Protein AF-A0A934NUK1-F1 (afdb_monomer_lite)

pLDDT: mean 75.32, std 20.06, range [34.53, 96.88]

Structure (mmCIF, N/CA/C/O backbone):
data_AF-A0A934NUK1-F1
#
_entry.id   AF-A0A934NUK1-F1
#
loop_
_atom_site.group_PDB
_atom_site.id
_atom_site.type_symbol
_atom_site.label_atom_id
_atom_site.label_alt_id
_atom_site.label_comp_id
_atom_site.label_asym_id
_atom_site.label_entity_id
_atom_site.label_seq_id
_atom_site.pdbx_PDB_ins_code
_atom_site.Cartn_x
_atom_site.Cartn_y
_atom_site.Cartn_z
_atom_site.occupancy
_atom_site.B_iso_or_equiv
_atom_site.auth_seq_id
_atom_site.auth_comp_id
_atom_site.auth_asym_id
_atom_site.auth_atom_id
_atom_site.pdbx_PDB_model_num
ATOM 1 N N . MET A 1 1 ? 21.110 17.137 19.844 1.00 64.75 1 MET A N 1
ATOM 2 C CA . MET A 1 1 ? 20.432 16.531 18.677 1.00 64.75 1 MET A CA 1
ATOM 3 C C . MET A 1 1 ? 21.125 16.920 17.378 1.00 64.75 1 MET A C 1
ATOM 5 O O . MET A 1 1 ? 21.454 16.020 16.626 1.00 64.75 1 MET A O 1
ATOM 9 N N . SER A 1 2 ? 21.437 18.204 17.152 1.00 82.00 2 SER A N 1
ATOM 10 C CA . SER A 1 2 ? 22.159 18.657 15.947 1.00 82.00 2 SER A CA 1
ATOM 11 C C . SER A 1 2 ? 23.549 18.031 15.773 1.00 82.00 2 SER A C 1
ATOM 13 O O . SER A 1 2 ? 23.893 17.646 14.667 1.00 82.00 2 SER A O 1
ATOM 15 N N . ASP A 1 3 ? 24.306 17.861 16.861 1.00 93.69 3 ASP A N 1
ATOM 16 C CA . ASP A 1 3 ? 25.647 17.249 16.831 1.00 93.69 3 ASP A CA 1
ATOM 17 C C . ASP A 1 3 ? 25.621 15.785 16.348 1.00 93.69 3 ASP A C 1
ATOM 19 O O . ASP A 1 3 ? 26.382 15.390 15.473 1.00 93.69 3 ASP A O 1
ATOM 23 N N . LEU A 1 4 ? 24.635 15.013 16.819 1.00 92.44 4 LEU A N 1
ATOM 24 C CA . LEU A 1 4 ? 24.442 13.606 16.452 1.00 92.44 4 LEU A CA 1
ATOM 25 C C . LEU A 1 4 ? 24.077 13.452 14.963 1.00 92.44 4 LEU A C 1
ATOM 27 O O . LEU A 1 4 ? 24.554 12.545 14.292 1.00 92.44 4 LEU A O 1
ATOM 31 N N . VAL A 1 5 ? 23.256 14.360 14.424 1.00 93.81 5 VAL A N 1
ATOM 32 C CA . VAL A 1 5 ? 22.902 14.357 12.993 1.00 93.81 5 VAL A CA 1
ATOM 33 C C . VAL A 1 5 ? 24.124 14.666 12.129 1.00 93.81 5 VAL A C 1
ATOM 35 O O . VAL A 1 5 ? 24.326 14.003 11.119 1.00 93.81 5 VAL A O 1
ATOM 38 N N . VAL A 1 6 ? 24.956 15.627 12.541 1.00 95.81 6 VAL A N 1
ATOM 39 C CA . VAL A 1 6 ? 26.206 15.958 11.837 1.00 95.81 6 VAL A CA 1
ATOM 40 C C . VAL A 1 6 ? 27.171 14.772 11.851 1.00 95.81 6 VAL A C 1
ATOM 42 O O . VAL A 1 6 ? 27.772 14.471 10.825 1.00 95.81 6 VAL A O 1
ATOM 45 N N . GLN A 1 7 ? 27.284 14.068 12.980 1.00 94.31 7 GLN A N 1
ATOM 46 C CA . GLN A 1 7 ? 28.101 12.858 13.076 1.00 94.31 7 GLN A CA 1
ATOM 47 C C . GLN A 1 7 ? 27.587 11.753 12.147 1.00 94.31 7 GLN A C 1
ATOM 49 O O . GLN A 1 7 ? 28.373 11.229 11.369 1.00 94.31 7 GLN A O 1
ATOM 54 N N . LEU A 1 8 ? 26.282 11.453 12.151 1.00 94.56 8 LEU A N 1
ATOM 55 C CA . LEU A 1 8 ? 25.694 10.433 11.268 1.00 94.56 8 LEU A CA 1
ATOM 56 C C . LEU A 1 8 ? 25.842 10.766 9.777 1.00 94.56 8 LEU A C 1
ATOM 58 O O . LEU A 1 8 ? 26.017 9.861 8.974 1.00 94.56 8 LEU A O 1
ATOM 62 N N . GLN A 1 9 ? 25.801 12.047 9.401 1.00 94.00 9 GLN A N 1
ATOM 63 C CA . GLN A 1 9 ? 26.002 12.490 8.014 1.00 94.00 9 GLN A CA 1
ATOM 64 C C . GLN A 1 9 ? 27.451 12.368 7.528 1.00 94.00 9 GLN A C 1
ATOM 66 O O . GLN A 1 9 ? 27.690 12.443 6.325 1.00 94.00 9 GLN A O 1
ATOM 71 N N . ALA A 1 10 ? 28.413 12.230 8.442 1.00 96.06 10 ALA A N 1
ATOM 72 C CA . ALA A 1 10 ? 29.819 12.045 8.103 1.00 96.06 10 ALA A CA 1
ATOM 73 C C . ALA A 1 10 ? 30.197 10.567 7.894 1.00 96.06 10 ALA A C 1
ATOM 75 O O . ALA A 1 10 ? 31.284 10.305 7.380 1.00 96.06 10 ALA A O 1
ATOM 76 N N . LEU A 1 11 ? 29.333 9.625 8.298 1.00 95.50 11 LEU A N 1
ATOM 77 C CA . LEU A 1 11 ? 29.539 8.190 8.101 1.00 95.50 11 LEU A CA 1
ATOM 78 C C . LEU A 1 11 ? 29.284 7.805 6.642 1.00 95.50 11 LEU A C 1
ATOM 80 O O . LEU A 1 11 ? 28.433 8.385 5.965 1.00 95.50 11 LEU A O 1
ATOM 84 N N . THR A 1 12 ? 30.006 6.793 6.172 1.00 95.56 12 THR A N 1
ATOM 85 C CA . THR A 1 12 ? 29.670 6.108 4.920 1.00 95.56 12 THR A CA 1
ATOM 86 C C . THR A 1 12 ? 28.379 5.295 5.075 1.00 95.56 12 THR A C 1
ATOM 88 O O . THR A 1 12 ? 27.961 4.989 6.192 1.00 95.56 12 THR A O 1
ATOM 91 N N . ASP A 1 13 ? 27.739 4.928 3.961 1.00 90.88 13 ASP A N 1
ATOM 92 C CA . ASP A 1 13 ? 26.481 4.165 3.993 1.00 90.88 13 ASP A CA 1
ATOM 93 C C . ASP A 1 13 ? 26.636 2.818 4.718 1.00 90.88 13 ASP A C 1
ATOM 95 O O . ASP A 1 13 ? 25.752 2.420 5.471 1.00 90.88 13 ASP A O 1
ATOM 99 N N . ASP A 1 14 ? 27.778 2.150 4.547 1.00 92.00 14 ASP A N 1
ATOM 100 C CA . ASP A 1 14 ? 28.102 0.878 5.206 1.00 92.00 14 ASP A CA 1
ATOM 101 C C . ASP A 1 14 ? 28.197 1.042 6.734 1.00 92.00 14 ASP A C 1
ATOM 103 O O . ASP A 1 14 ? 27.534 0.343 7.503 1.00 92.00 14 ASP A O 1
ATOM 107 N N . GLU A 1 15 ? 28.926 2.066 7.182 1.00 94.25 15 GLU A N 1
ATOM 108 C CA . GLU A 1 15 ? 29.057 2.399 8.603 1.00 94.25 15 GLU A CA 1
ATOM 109 C C . GLU A 1 15 ? 27.720 2.839 9.212 1.00 94.25 15 GLU A C 1
ATOM 111 O O . GLU A 1 15 ? 27.402 2.505 10.356 1.00 94.25 15 GLU A O 1
ATOM 116 N N . LEU A 1 16 ? 26.911 3.587 8.458 1.00 94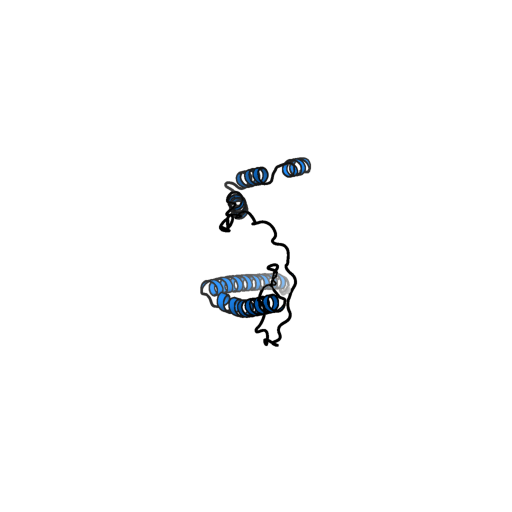.56 16 LEU A N 1
ATOM 117 C CA . LEU A 1 16 ? 25.584 4.000 8.895 1.00 94.56 16 LEU A CA 1
ATOM 118 C C . LEU A 1 16 ? 24.655 2.789 9.051 1.00 94.56 16 LEU A C 1
ATOM 120 O O . LEU A 1 16 ? 23.912 2.717 10.033 1.00 94.56 16 LEU A O 1
ATOM 124 N N . LEU A 1 17 ? 24.708 1.830 8.124 1.00 94.44 17 LEU A N 1
ATOM 125 C CA . LEU A 1 17 ? 23.930 0.594 8.197 1.00 94.44 17 LEU A CA 1
ATOM 126 C C . LEU A 1 17 ? 24.324 -0.251 9.413 1.00 94.44 17 LEU A C 1
ATOM 128 O O . LEU A 1 17 ? 23.434 -0.749 10.105 1.00 94.44 17 LEU A O 1
ATOM 132 N N . GLU A 1 18 ? 25.613 -0.337 9.749 1.00 94.31 18 GLU A N 1
ATOM 133 C CA . GLU A 1 18 ? 26.077 -0.982 10.986 1.00 94.31 18 GLU A CA 1
ATOM 134 C C . GLU A 1 18 ? 25.504 -0.322 12.245 1.00 94.31 18 GLU A C 1
ATOM 136 O O . GLU A 1 18 ? 24.957 -0.988 13.132 1.00 94.31 18 GLU A O 1
ATOM 141 N N . VAL A 1 19 ? 25.552 1.011 12.307 1.00 95.50 19 VAL A N 1
ATOM 142 C CA . VAL A 1 19 ? 24.981 1.768 13.428 1.00 95.50 19 VAL A CA 1
ATOM 143 C C . VAL A 1 19 ? 23.470 1.543 13.533 1.00 95.50 19 VAL A C 1
ATOM 145 O O . VAL A 1 19 ? 22.951 1.373 14.639 1.00 95.50 19 VAL A O 1
ATOM 148 N N . VAL A 1 20 ? 22.749 1.493 12.408 1.00 95.19 20 VAL A N 1
ATOM 149 C CA . VAL A 1 20 ? 21.305 1.212 12.382 1.00 95.19 20 VAL A CA 1
ATOM 150 C C . VAL A 1 20 ? 21.007 -0.217 12.841 1.00 95.19 20 VAL A C 1
ATOM 152 O O . VAL A 1 20 ? 20.102 -0.399 13.662 1.00 95.19 20 VAL A O 1
ATOM 155 N N . ARG A 1 21 ? 21.768 -1.225 12.390 1.00 94.62 21 ARG A N 1
ATOM 156 C CA . ARG A 1 21 ? 21.629 -2.620 12.852 1.00 94.62 21 ARG A CA 1
ATOM 157 C C . ARG A 1 21 ? 21.816 -2.716 14.364 1.00 94.62 21 ARG A C 1
ATOM 159 O O . ARG A 1 21 ? 20.937 -3.239 15.048 1.00 94.62 21 ARG A O 1
ATOM 166 N N . SER A 1 22 ? 22.884 -2.118 14.891 1.00 95.69 22 SER A N 1
ATOM 167 C CA . SER A 1 22 ? 23.169 -2.101 16.330 1.00 95.69 22 SER A CA 1
ATOM 168 C C . SER A 1 22 ? 22.096 -1.354 17.135 1.00 95.69 22 SER A C 1
ATOM 170 O O . SER A 1 22 ? 21.646 -1.820 18.180 1.00 95.69 22 SER A O 1
ATOM 172 N N . ALA A 1 23 ? 21.609 -0.214 16.637 1.00 95.31 23 ALA A N 1
ATOM 173 C CA . ALA A 1 23 ? 20.606 0.592 17.336 1.00 95.31 23 ALA A CA 1
ATOM 174 C C . ALA A 1 23 ? 19.199 -0.035 17.354 1.00 95.31 23 ALA A C 1
ATOM 176 O O . ALA A 1 23 ? 18.360 0.347 18.184 1.00 95.31 23 ALA A O 1
ATOM 177 N N . THR A 1 24 ? 18.918 -0.949 16.423 1.00 95.88 24 THR A N 1
ATOM 178 C CA . THR A 1 24 ? 17.622 -1.630 16.273 1.00 95.88 24 THR A CA 1
ATOM 179 C C . THR A 1 24 ? 17.593 -3.022 16.908 1.00 95.88 24 THR A C 1
ATOM 181 O O . THR A 1 24 ? 16.508 -3.570 17.116 1.00 95.88 24 THR A O 1
ATOM 184 N N . GLU A 1 25 ? 18.746 -3.564 17.299 1.00 94.62 25 GLU A N 1
ATOM 185 C CA . GLU A 1 25 ? 18.861 -4.870 17.940 1.00 94.62 25 GLU A CA 1
ATOM 186 C C . GLU A 1 25 ? 18.028 -4.955 19.236 1.00 94.62 25 GLU A C 1
ATOM 188 O O . GLU A 1 25 ? 18.013 -4.049 20.075 1.00 94.62 25 GLU A O 1
ATOM 193 N N . GLY A 1 26 ? 17.260 -6.040 19.384 1.00 91.81 26 GLY A N 1
ATOM 194 C CA . GLY A 1 26 ? 16.407 -6.281 20.554 1.00 91.81 26 GLY A CA 1
ATOM 195 C C . GLY A 1 26 ? 15.178 -5.367 20.680 1.00 91.81 26 GLY A C 1
ATOM 196 O O . GLY A 1 26 ? 14.468 -5.439 21.686 1.00 91.81 26 GLY A O 1
ATOM 197 N N . ARG A 1 27 ? 14.887 -4.515 19.683 1.00 96.56 27 ARG A N 1
ATOM 198 C CA . ARG A 1 27 ? 13.726 -3.608 19.686 1.00 96.56 27 ARG A CA 1
ATOM 199 C C . ARG A 1 27 ? 12.634 -4.113 18.734 1.00 96.56 27 ARG A C 1
ATOM 201 O O . ARG A 1 27 ? 12.691 -3.814 17.544 1.00 96.56 27 ARG A O 1
ATOM 208 N N . PRO A 1 28 ? 11.581 -4.799 19.227 1.00 92.06 28 PRO A N 1
ATOM 209 C CA . PRO A 1 28 ? 10.595 -5.453 18.357 1.00 92.06 28 PRO A CA 1
ATOM 210 C C . PRO A 1 28 ? 9.814 -4.467 17.480 1.00 92.06 28 PRO A C 1
ATOM 212 O O . PRO A 1 28 ? 9.479 -4.782 16.344 1.00 92.06 28 PRO A O 1
ATOM 215 N N . ALA A 1 29 ? 9.577 -3.244 17.964 1.00 95.44 29 ALA A N 1
ATOM 216 C CA . ALA A 1 29 ? 8.928 -2.191 17.182 1.00 95.44 29 ALA A CA 1
ATOM 217 C C . ALA A 1 29 ? 9.767 -1.703 15.981 1.00 95.44 29 ALA A C 1
ATOM 219 O O . ALA A 1 29 ? 9.224 -1.053 15.094 1.00 95.44 29 ALA A O 1
ATOM 220 N N . LEU A 1 30 ? 11.073 -1.996 15.954 1.00 95.38 30 LEU A N 1
ATOM 221 C CA . LEU A 1 30 ? 12.014 -1.588 14.906 1.00 95.38 30 LEU A CA 1
ATOM 222 C C . LEU A 1 30 ? 12.556 -2.776 14.093 1.00 95.38 30 LEU A C 1
ATOM 224 O O . LEU A 1 30 ? 13.467 -2.586 13.292 1.00 95.38 30 LEU A O 1
ATOM 228 N N . ALA A 1 31 ? 11.994 -3.980 14.258 1.00 92.06 31 ALA A N 1
ATOM 229 C CA . ALA A 1 31 ? 12.466 -5.195 13.587 1.00 92.06 31 ALA A CA 1
ATOM 230 C C . ALA A 1 31 ? 12.522 -5.044 12.055 1.00 92.06 31 ALA A C 1
ATOM 232 O O . ALA A 1 31 ? 13.514 -5.403 11.436 1.00 92.06 31 ALA A O 1
ATOM 233 N N . ALA A 1 32 ? 11.520 -4.394 11.455 1.00 92.25 32 ALA A N 1
ATOM 234 C CA . ALA A 1 32 ? 11.502 -4.140 10.014 1.00 92.25 32 ALA A CA 1
ATOM 235 C C . ALA A 1 32 ? 12.670 -3.255 9.529 1.00 92.25 32 ALA A C 1
ATOM 237 O O . ALA A 1 32 ? 13.139 -3.417 8.407 1.00 92.25 32 ALA A O 1
ATOM 238 N N . VAL A 1 33 ? 13.148 -2.322 10.362 1.00 94.12 33 VAL A N 1
ATOM 239 C CA . VAL A 1 33 ? 14.295 -1.456 10.036 1.00 94.12 33 VAL A CA 1
ATOM 240 C C . VAL A 1 33 ? 15.606 -2.237 10.155 1.00 94.12 33 VAL A C 1
ATOM 242 O O . VAL A 1 33 ? 16.489 -2.066 9.321 1.00 94.12 33 VAL A O 1
ATOM 245 N N . HIS A 1 34 ? 15.709 -3.117 11.156 1.00 92.88 34 HIS A N 1
ATOM 246 C CA . HIS A 1 34 ? 16.841 -4.029 11.325 1.00 92.88 34 HIS A CA 1
ATOM 247 C C . HIS A 1 34 ? 16.984 -4.972 10.122 1.00 92.88 34 HIS A C 1
ATOM 249 O O . HIS A 1 34 ? 18.059 -5.056 9.529 1.00 92.88 34 HIS A O 1
ATOM 255 N N . ASP A 1 35 ? 15.879 -5.606 9.714 1.00 89.75 35 ASP A N 1
ATOM 256 C CA . ASP A 1 35 ? 15.841 -6.488 8.546 1.00 89.75 35 ASP A CA 1
ATOM 257 C C . ASP A 1 35 ? 16.216 -5.725 7.273 1.00 89.75 35 ASP A C 1
ATOM 259 O O . ASP A 1 35 ? 17.064 -6.187 6.515 1.00 89.75 35 ASP A O 1
ATOM 263 N N . ALA A 1 36 ? 15.657 -4.525 7.064 1.00 89.56 36 ALA A N 1
ATOM 264 C CA . ALA A 1 36 ? 15.971 -3.683 5.909 1.00 89.56 36 ALA A CA 1
ATOM 265 C C . ALA A 1 36 ? 17.464 -3.312 5.825 1.00 89.56 36 ALA A C 1
ATOM 267 O O . ALA A 1 36 ? 18.035 -3.319 4.733 1.00 89.56 36 ALA A O 1
ATOM 268 N N . ALA A 1 37 ? 18.102 -3.024 6.964 1.00 88.38 37 ALA A N 1
ATOM 269 C CA . ALA A 1 37 ? 19.529 -2.723 7.021 1.00 88.38 37 ALA A CA 1
ATOM 270 C C . ALA A 1 37 ? 20.402 -3.957 6.720 1.00 88.38 37 ALA A C 1
ATOM 272 O O . ALA A 1 37 ? 21.455 -3.827 6.100 1.00 88.38 37 ALA A O 1
ATOM 273 N N . ALA A 1 38 ? 19.948 -5.163 7.082 1.00 83.75 38 ALA A N 1
ATOM 274 C CA . ALA A 1 38 ? 20.652 -6.412 6.784 1.00 83.75 38 ALA A CA 1
ATOM 275 C C . ALA A 1 38 ? 20.630 -6.790 5.290 1.00 83.75 38 ALA A C 1
ATOM 277 O O . ALA A 1 38 ? 21.568 -7.423 4.807 1.00 83.75 38 ALA A O 1
ATOM 278 N N . VAL A 1 39 ? 19.601 -6.386 4.534 1.00 79.44 39 VAL A N 1
ATOM 279 C CA . VAL A 1 39 ? 19.501 -6.704 3.094 1.00 79.44 39 VAL A CA 1
ATOM 280 C C . VAL A 1 39 ? 20.444 -5.868 2.222 1.00 79.44 39 VAL A C 1
ATOM 282 O O . VAL A 1 39 ? 20.687 -6.252 1.090 1.00 79.44 39 VAL A O 1
ATOM 285 N N . HIS A 1 40 ? 20.959 -4.728 2.696 1.00 65.38 40 HIS A N 1
ATOM 286 C CA . HIS A 1 40 ? 21.872 -3.881 1.905 1.00 65.38 40 HIS A CA 1
ATOM 287 C C . HIS A 1 40 ? 23.334 -4.350 1.942 1.00 65.38 40 HIS A C 1
ATOM 289 O O . HIS A 1 40 ? 24.060 -4.141 0.975 1.00 65.38 40 HIS A O 1
ATOM 295 N N . ASP A 1 41 ? 23.737 -5.028 3.018 1.00 58.34 41 ASP A N 1
ATOM 296 C CA . ASP A 1 41 ? 25.012 -5.757 3.133 1.00 58.34 41 ASP A CA 1
ATOM 297 C C . ASP A 1 41 ? 25.063 -6.917 2.125 1.00 58.34 41 ASP A C 1
ATOM 299 O O . ASP A 1 41 ? 26.027 -7.126 1.387 1.00 58.34 41 ASP A O 1
ATOM 303 N N . ALA A 1 42 ? 23.917 -7.584 1.982 1.00 48.97 42 ALA A N 1
ATOM 304 C CA . ALA A 1 42 ? 23.628 -8.459 0.870 1.00 48.97 42 ALA A CA 1
ATOM 305 C C . ALA A 1 42 ? 23.276 -7.626 -0.367 1.00 48.97 42 ALA A C 1
ATOM 307 O O . ALA A 1 42 ? 22.148 -7.662 -0.859 1.00 48.97 42 ALA A O 1
ATOM 308 N N . ALA A 1 43 ? 24.262 -6.936 -0.940 1.00 44.41 43 ALA A N 1
ATOM 309 C CA . ALA A 1 43 ? 24.244 -6.610 -2.356 1.00 44.41 43 ALA A CA 1
ATOM 310 C C . ALA A 1 43 ? 24.214 -7.925 -3.163 1.00 44.41 43 ALA A C 1
ATOM 312 O O . ALA A 1 43 ? 25.172 -8.317 -3.826 1.00 44.41 43 ALA A O 1
ATOM 313 N N . VAL A 1 44 ? 23.068 -8.611 -3.143 1.00 40.34 44 VAL A N 1
ATOM 314 C CA . VAL A 1 44 ? 22.575 -9.419 -4.242 1.00 40.34 44 VAL A CA 1
ATOM 315 C C . VAL A 1 44 ? 22.300 -8.408 -5.343 1.00 40.34 44 VAL A C 1
ATOM 317 O O . VAL A 1 44 ? 21.184 -7.975 -5.617 1.00 40.34 44 VAL A O 1
ATOM 320 N N . VAL A 1 45 ? 23.395 -8.038 -5.998 1.00 38.66 45 VAL A N 1
ATOM 321 C CA . VAL A 1 45 ? 23.488 -8.144 -7.439 1.00 38.66 45 VAL A CA 1
ATOM 322 C C . VAL A 1 45 ? 22.625 -9.347 -7.817 1.00 38.66 45 VAL A C 1
ATOM 324 O O . VAL A 1 45 ? 23.012 -10.498 -7.610 1.00 38.66 45 VAL A O 1
ATOM 327 N N . HIS A 1 46 ? 21.411 -9.092 -8.316 1.00 34.53 46 HIS A N 1
ATOM 328 C CA . HIS A 1 46 ? 20.798 -10.024 -9.254 1.00 34.53 46 HIS A CA 1
ATOM 329 C C . HIS A 1 46 ? 21.934 -10.508 -10.151 1.00 34.53 46 HIS A C 1
ATOM 331 O O . HIS A 1 46 ? 22.660 -9.631 -10.624 1.00 34.53 46 HIS A O 1
ATOM 337 N N . PRO A 1 47 ? 22.145 -11.815 -10.375 1.00 37.25 47 PRO A N 1
ATOM 338 C CA . PRO A 1 47 ? 23.149 -12.248 -11.328 1.00 37.25 47 PRO A CA 1
ATOM 339 C C . PRO A 1 47 ? 22.743 -11.721 -12.710 1.00 37.25 47 PRO A C 1
ATOM 341 O O . PRO A 1 47 ? 22.041 -12.372 -13.474 1.00 37.25 47 PRO A O 1
ATOM 344 N N . ALA A 1 48 ? 23.157 -10.494 -13.017 1.00 40.28 48 ALA A N 1
ATOM 345 C CA . ALA A 1 48 ? 23.547 -10.103 -14.341 1.00 40.28 48 ALA A CA 1
ATOM 346 C C . ALA A 1 48 ? 24.773 -10.968 -14.592 1.00 40.28 48 ALA A C 1
ATOM 348 O O . ALA A 1 48 ? 25.838 -10.730 -14.020 1.00 40.28 48 ALA A O 1
ATOM 349 N N . GLU A 1 49 ? 24.580 -12.045 -15.348 1.00 37.34 49 GLU A N 1
ATOM 350 C CA . GLU A 1 49 ? 25.701 -12.786 -15.897 1.00 37.34 49 GLU A CA 1
ATOM 351 C C . GLU A 1 49 ? 26.702 -11.770 -16.470 1.00 37.34 49 GLU A C 1
ATOM 353 O O . GLU A 1 49 ? 26.315 -10.927 -17.291 1.00 37.34 49 GLU A O 1
ATOM 358 N N . PRO A 1 50 ? 27.969 -11.788 -16.027 1.00 45.34 50 PRO A N 1
ATOM 359 C CA . PRO A 1 50 ? 28.992 -10.960 -16.624 1.00 45.34 50 PRO A CA 1
ATOM 360 C C . PRO A 1 50 ? 29.286 -11.558 -17.996 1.00 45.34 50 PRO A C 1
ATOM 362 O O . PRO A 1 50 ? 30.132 -12.441 -18.139 1.00 45.34 50 PRO A O 1
ATOM 365 N N . VAL A 1 51 ? 28.572 -11.097 -19.023 1.00 44.84 51 VAL A N 1
ATOM 366 C CA . VAL A 1 51 ? 29.030 -11.290 -20.395 1.00 44.84 51 VAL A CA 1
ATOM 367 C C . VAL A 1 51 ? 30.362 -10.563 -20.505 1.00 44.84 51 VAL A C 1
ATOM 369 O O . VAL A 1 51 ? 30.445 -9.334 -20.470 1.00 44.84 51 VAL A O 1
ATOM 372 N N . ALA A 1 52 ? 31.423 -11.365 -20.509 1.00 40.06 52 ALA A N 1
ATOM 373 C CA . ALA A 1 52 ? 32.786 -10.926 -20.691 1.00 40.06 52 ALA A CA 1
ATOM 374 C C . ALA A 1 52 ? 32.836 -9.972 -21.887 1.00 40.06 52 ALA A C 1
ATOM 376 O O . ALA A 1 52 ? 32.382 -10.305 -22.982 1.00 40.06 52 ALA A O 1
ATOM 377 N N . ALA A 1 53 ? 33.377 -8.778 -21.658 1.00 47.12 53 ALA A N 1
ATOM 378 C CA . ALA A 1 53 ? 33.759 -7.877 -22.726 1.00 47.12 53 ALA A CA 1
ATOM 379 C C . ALA A 1 53 ? 34.869 -8.558 -23.539 1.00 47.12 53 ALA A C 1
ATOM 381 O O . ALA A 1 53 ? 36.053 -8.466 -23.217 1.00 47.12 53 ALA A O 1
ATOM 382 N N . GLU A 1 54 ? 34.468 -9.296 -24.569 1.00 47.09 54 GLU A N 1
ATOM 383 C CA . GLU A 1 54 ? 35.357 -9.743 -25.629 1.00 47.09 54 GLU A CA 1
ATOM 384 C C . GLU A 1 54 ? 35.959 -8.488 -26.292 1.00 47.09 54 GLU A C 1
ATOM 386 O O . GLU A 1 54 ? 35.238 -7.506 -26.515 1.00 47.09 54 GLU A O 1
ATOM 391 N N . PRO A 1 55 ? 37.281 -8.439 -26.545 1.00 46.53 55 PRO A N 1
ATOM 392 C CA . PRO A 1 55 ? 37.915 -7.250 -27.091 1.00 46.53 55 PRO A CA 1
ATOM 393 C C . PRO A 1 55 ? 37.312 -6.931 -28.458 1.00 46.53 55 PRO A C 1
ATOM 395 O O . PRO A 1 55 ? 37.396 -7.722 -29.393 1.00 46.53 55 PRO A O 1
ATOM 398 N N . VAL A 1 56 ? 36.724 -5.740 -28.554 1.00 55.78 56 VAL A N 1
ATOM 399 C CA . VAL A 1 56 ? 36.204 -5.133 -29.782 1.00 55.78 56 VAL A CA 1
ATOM 400 C C . VAL A 1 56 ? 37.235 -5.300 -30.909 1.00 55.78 56 VAL A C 1
ATOM 402 O O . VAL A 1 56 ? 38.310 -4.692 -30.825 1.00 55.78 56 VAL A O 1
ATOM 405 N N . PRO A 1 57 ? 36.967 -6.087 -31.971 1.00 42.59 57 PRO A N 1
ATOM 406 C CA . PRO A 1 57 ? 37.836 -6.068 -33.130 1.00 42.59 57 PRO A CA 1
ATOM 407 C C . PRO A 1 57 ? 37.691 -4.711 -33.816 1.00 42.59 57 PRO A C 1
ATOM 409 O O . PRO A 1 57 ? 36.599 -4.153 -33.956 1.00 42.59 57 PRO A O 1
ATOM 412 N N . ALA A 1 58 ? 38.842 -4.166 -34.196 1.00 46.91 58 ALA A N 1
ATOM 413 C CA . ALA A 1 58 ? 38.997 -2.857 -34.794 1.00 46.91 58 ALA A CA 1
ATOM 414 C C . ALA A 1 58 ? 37.973 -2.583 -35.907 1.00 46.91 58 ALA A C 1
ATOM 416 O O . ALA A 1 58 ? 37.767 -3.380 -36.820 1.00 46.91 58 ALA A O 1
ATOM 417 N N . ARG A 1 59 ? 37.388 -1.387 -35.822 1.00 49.06 59 ARG A N 1
ATOM 418 C CA . ARG A 1 59 ? 36.579 -0.694 -36.827 1.00 49.06 59 ARG A CA 1
ATOM 419 C C . ARG A 1 59 ? 37.018 -1.016 -38.263 1.00 49.06 59 ARG A C 1
ATOM 421 O O . ARG A 1 59 ? 37.991 -0.448 -38.758 1.00 49.06 59 ARG A O 1
ATOM 428 N N . ALA A 1 60 ? 36.255 -1.863 -38.951 1.00 47.22 60 ALA A N 1
ATOM 429 C CA . ALA A 1 60 ? 36.333 -1.983 -40.401 1.00 47.22 60 ALA A CA 1
ATOM 430 C C . ALA A 1 60 ? 35.704 -0.731 -41.039 1.00 47.22 60 ALA A C 1
ATOM 432 O O . ALA A 1 60 ? 34.593 -0.324 -40.697 1.00 47.22 60 ALA A O 1
ATOM 433 N N . GLN A 1 61 ? 36.452 -0.078 -41.926 1.00 47.81 61 GLN A N 1
ATOM 434 C CA . GLN A 1 61 ? 35.997 1.087 -42.688 1.00 47.81 61 GLN A CA 1
ATOM 435 C C . GLN A 1 61 ? 34.885 0.687 -43.682 1.00 47.81 61 GLN A C 1
ATOM 437 O O . GLN A 1 61 ? 34.940 -0.421 -44.218 1.00 47.81 61 GLN A O 1
ATOM 442 N N . PRO A 1 62 ? 33.896 1.555 -43.974 1.00 42.84 62 PRO A N 1
ATOM 443 C CA . PRO A 1 62 ? 32.847 1.233 -44.936 1.00 42.84 62 PRO A CA 1
ATOM 444 C C . PRO A 1 62 ? 33.380 1.315 -46.376 1.00 42.84 62 PRO A C 1
ATOM 446 O O . PRO A 1 62 ? 33.870 2.358 -46.809 1.00 42.84 62 PRO A O 1
ATOM 449 N N . ALA A 1 63 ? 33.260 0.218 -47.126 1.00 48.72 63 ALA A N 1
ATOM 450 C CA . ALA A 1 63 ? 33.425 0.198 -48.580 1.00 48.72 63 ALA A CA 1
ATOM 451 C C . ALA A 1 63 ? 32.171 0.786 -49.275 1.00 48.72 63 ALA A C 1
ATOM 453 O O . ALA A 1 63 ? 31.070 0.673 -48.729 1.00 48.72 63 ALA A O 1
ATOM 454 N N . PRO A 1 64 ? 32.299 1.426 -50.457 1.00 45.94 64 PRO A N 1
ATOM 455 C CA . PRO A 1 64 ? 31.188 2.117 -51.109 1.00 45.94 64 PRO A CA 1
ATOM 456 C C . PRO A 1 64 ? 30.122 1.149 -51.643 1.00 45.94 64 PRO A C 1
ATOM 458 O O . PRO A 1 64 ? 30.422 0.129 -52.262 1.00 45.94 64 PRO A O 1
ATOM 461 N N . ALA A 1 65 ? 28.863 1.517 -51.404 1.00 51.34 65 ALA A N 1
ATOM 462 C CA . ALA A 1 65 ? 27.664 0.806 -51.827 1.00 51.34 65 ALA A CA 1
ATOM 463 C C . ALA A 1 65 ? 27.539 0.699 -53.357 1.00 51.34 65 ALA A C 1
ATOM 465 O O . ALA A 1 65 ? 27.843 1.644 -54.085 1.00 51.34 65 ALA A O 1
ATOM 466 N N . SER A 1 66 ? 26.998 -0.427 -53.831 1.00 42.00 66 SER A N 1
ATOM 467 C CA . SER A 1 66 ? 26.395 -0.550 -55.166 1.00 42.00 66 SER A CA 1
ATOM 468 C C . SER A 1 66 ? 24.884 -0.799 -55.029 1.00 42.00 66 SER A C 1
ATOM 470 O O . SER A 1 66 ? 24.485 -1.537 -54.125 1.00 42.00 66 SER A O 1
ATOM 472 N N . PRO A 1 67 ? 24.033 -0.175 -55.868 1.00 58.16 67 PRO A N 1
ATOM 473 C CA . PRO A 1 67 ? 22.589 -0.106 -55.656 1.00 58.16 67 PRO A CA 1
ATOM 474 C C . PRO A 1 67 ? 21.860 -1.288 -56.311 1.00 58.16 67 PRO A C 1
ATOM 476 O O . PRO A 1 67 ? 22.149 -1.646 -57.451 1.00 58.16 67 PRO A O 1
ATOM 479 N N . GLY A 1 68 ? 20.877 -1.867 -55.618 1.00 38.94 68 GLY A N 1
ATOM 480 C CA . GLY A 1 68 ? 20.118 -3.013 -56.128 1.00 38.94 68 GLY A CA 1
ATOM 481 C C . GLY A 1 68 ? 18.782 -3.230 -55.417 1.00 38.94 68 GLY A C 1
ATOM 482 O O . GLY A 1 68 ? 18.702 -3.980 -54.458 1.00 38.94 68 GLY A O 1
ATOM 483 N N . VAL A 1 69 ? 17.771 -2.510 -55.909 1.00 46.59 69 VAL A N 1
ATOM 484 C CA . VAL A 1 69 ? 16.302 -2.687 -55.865 1.00 46.59 69 VAL A CA 1
ATOM 485 C C . VAL A 1 69 ? 15.742 -3.941 -55.166 1.00 46.59 69 VAL A C 1
ATOM 487 O O . VAL A 1 69 ? 16.014 -5.032 -55.640 1.00 46.59 69 VAL A O 1
ATOM 490 N N . LEU A 1 70 ? 14.842 -3.755 -54.179 1.00 41.88 70 LEU A N 1
ATOM 491 C CA . LEU A 1 70 ? 13.459 -4.295 -54.074 1.00 41.88 70 LEU A CA 1
ATOM 492 C C . LEU A 1 70 ? 12.721 -3.577 -52.909 1.00 41.88 70 LEU A C 1
ATOM 494 O O . LEU A 1 70 ? 13.351 -3.335 -51.879 1.00 41.88 70 LEU A O 1
ATOM 498 N N . PRO A 1 71 ? 11.409 -3.252 -52.995 1.00 52.53 71 PRO A N 1
ATOM 499 C CA . PRO A 1 71 ? 10.648 -2.812 -51.832 1.00 52.53 71 PRO A CA 1
ATOM 500 C C . PRO A 1 71 ? 10.280 -4.057 -51.022 1.00 52.53 71 PRO A C 1
ATOM 502 O O . PRO A 1 71 ? 9.236 -4.672 -51.234 1.00 52.53 71 PRO A O 1
ATOM 505 N N . ALA A 1 72 ? 11.162 -4.470 -50.115 1.00 47.25 72 ALA A N 1
ATOM 506 C CA . ALA A 1 72 ? 10.764 -5.407 -49.081 1.00 47.25 72 ALA A CA 1
ATOM 507 C C . ALA A 1 72 ? 9.782 -4.666 -48.171 1.00 47.25 72 ALA A C 1
ATOM 509 O O . ALA A 1 72 ? 10.147 -3.701 -47.503 1.00 47.25 72 ALA A O 1
ATOM 510 N N . THR A 1 73 ? 8.520 -5.088 -48.181 1.00 48.59 73 THR A N 1
ATOM 511 C CA . THR A 1 73 ? 7.578 -4.826 -47.096 1.00 48.59 73 THR A CA 1
ATOM 512 C C . THR A 1 73 ? 8.279 -5.216 -45.796 1.00 48.59 73 THR A C 1
ATOM 514 O O . THR A 1 73 ? 8.399 -6.402 -45.495 1.00 48.59 73 THR A O 1
ATOM 517 N N . GLN A 1 74 ? 8.824 -4.233 -45.076 1.00 48.00 74 GLN A N 1
ATOM 518 C CA . GLN A 1 74 ? 9.471 -4.456 -43.790 1.00 48.00 74 GLN A CA 1
ATOM 519 C C . GLN A 1 74 ? 8.380 -4.896 -42.810 1.00 48.00 74 GLN A C 1
ATOM 521 O O . GLN A 1 74 ? 7.630 -4.079 -42.276 1.00 48.00 74 GLN A O 1
ATOM 526 N N . LEU A 1 75 ? 8.261 -6.213 -42.617 1.00 50.31 75 LEU A N 1
ATOM 527 C CA . LEU A 1 75 ? 7.761 -6.760 -41.361 1.00 50.31 75 LEU A CA 1
ATOM 528 C C . LEU A 1 75 ? 8.592 -6.143 -40.223 1.00 50.31 75 LEU A C 1
ATOM 530 O O . LEU A 1 75 ? 9.781 -5.890 -40.418 1.00 50.31 75 LEU A O 1
ATOM 534 N N . PRO A 1 76 ? 7.955 -5.839 -39.084 1.00 53.41 76 PRO A N 1
ATOM 535 C CA . PRO A 1 76 ? 8.361 -4.760 -38.196 1.00 53.41 76 PRO A CA 1
ATOM 536 C C . PRO A 1 76 ? 9.791 -4.947 -37.699 1.00 53.41 76 PRO A C 1
ATOM 538 O O . PRO A 1 76 ? 10.092 -5.905 -36.986 1.00 53.41 76 PRO A O 1
ATOM 541 N N . ASP A 1 77 ? 10.654 -3.994 -38.054 1.00 56.81 77 ASP A N 1
ATOM 542 C CA . ASP A 1 77 ? 11.947 -3.826 -37.412 1.00 56.81 77 ASP A CA 1
ATOM 543 C C . ASP A 1 77 ? 11.713 -3.496 -35.937 1.00 56.81 77 ASP A C 1
ATOM 545 O O . ASP A 1 77 ? 11.409 -2.368 -35.550 1.00 56.81 77 ASP A O 1
ATOM 549 N N . ALA A 1 78 ? 11.862 -4.560 -35.158 1.00 64.50 78 ALA A N 1
ATOM 550 C CA . ALA A 1 78 ? 12.465 -4.614 -33.849 1.00 64.50 78 ALA A CA 1
ATOM 551 C C . ALA A 1 78 ? 11.754 -3.830 -32.736 1.00 64.50 78 ALA A C 1
ATOM 553 O O . ALA A 1 78 ? 11.735 -2.604 -32.665 1.00 64.50 78 ALA A O 1
ATOM 554 N N . ASP A 1 79 ? 11.307 -4.586 -31.736 1.00 78.69 79 ASP A N 1
ATOM 555 C CA . ASP A 1 79 ? 10.938 -4.100 -30.402 1.00 78.69 79 ASP A CA 1
ATOM 556 C C . ASP A 1 79 ? 11.989 -3.152 -29.786 1.00 78.69 79 ASP A C 1
ATOM 558 O O . ASP A 1 79 ? 11.686 -2.412 -28.848 1.00 78.69 79 ASP A O 1
ATOM 562 N N . TYR A 1 80 ? 13.208 -3.157 -30.338 1.00 85.69 80 TYR A N 1
ATOM 563 C CA . TYR A 1 80 ? 14.357 -2.354 -29.967 1.00 85.69 80 TYR A CA 1
ATOM 564 C C . TYR A 1 80 ? 15.036 -1.749 -31.200 1.00 85.69 80 TYR A C 1
ATOM 566 O O . TYR A 1 80 ? 15.284 -2.418 -32.194 1.00 85.69 80 TYR A O 1
ATOM 574 N N . THR A 1 81 ? 15.416 -0.481 -31.116 1.00 84.81 81 THR A N 1
ATOM 575 C CA . THR A 1 81 ? 16.297 0.168 -32.095 1.00 84.81 81 THR A CA 1
ATOM 576 C C . THR A 1 81 ? 17.660 -0.535 -32.172 1.00 84.81 81 THR A C 1
ATOM 578 O O . THR A 1 81 ? 18.065 -1.229 -31.242 1.00 84.81 81 THR A O 1
ATOM 581 N N . THR A 1 82 ? 18.437 -0.291 -33.233 1.00 79.81 82 THR A N 1
ATOM 582 C CA . THR A 1 82 ? 19.817 -0.807 -33.377 1.00 79.81 82 THR A CA 1
ATOM 583 C C . THR A 1 82 ? 20.739 -0.415 -32.210 1.00 79.81 82 THR A C 1
ATOM 585 O O . THR A 1 82 ? 21.728 -1.091 -31.953 1.00 79.81 82 THR A O 1
ATOM 588 N N . GLY A 1 83 ? 20.403 0.650 -31.471 1.00 81.38 83 GLY A N 1
ATOM 589 C CA . GLY A 1 83 ? 21.087 1.066 -30.240 1.00 81.38 83 GLY A CA 1
ATOM 590 C C . GLY A 1 83 ? 20.547 0.430 -28.951 1.00 81.38 83 GLY A C 1
ATOM 591 O O . GLY A 1 83 ? 20.907 0.882 -27.869 1.00 81.38 83 GLY A O 1
ATOM 592 N N . GLY A 1 84 ? 19.655 -0.561 -29.036 1.00 85.38 84 GLY A N 1
ATOM 593 C CA . GLY A 1 84 ? 19.099 -1.279 -27.884 1.00 85.38 84 GLY A CA 1
ATOM 594 C C . GLY A 1 84 ? 17.996 -0.539 -27.117 1.00 85.38 84 GLY A C 1
ATOM 595 O O . GLY A 1 84 ? 17.558 -1.011 -26.071 1.00 85.38 84 GLY A O 1
ATOM 596 N N . VAL A 1 85 ? 17.514 0.607 -27.610 1.00 89.94 85 VAL A N 1
ATOM 597 C CA . VAL A 1 85 ? 16.410 1.355 -26.976 1.00 89.94 85 VAL A CA 1
ATOM 598 C C . VAL A 1 85 ? 15.063 0.798 -27.448 1.00 89.94 85 VAL A C 1
ATOM 600 O O . VAL A 1 85 ? 14.881 0.714 -28.664 1.00 89.94 85 VAL A O 1
ATOM 603 N N . PRO A 1 86 ? 14.114 0.459 -26.549 1.00 89.06 86 PRO A N 1
ATOM 604 C CA . PRO A 1 86 ? 12.781 0.004 -26.935 1.00 89.06 86 PRO A CA 1
ATOM 605 C C . PRO A 1 86 ? 12.060 1.003 -27.839 1.00 89.06 86 PRO A C 1
ATOM 607 O O . PRO A 1 86 ? 12.102 2.212 -27.603 1.00 89.06 86 PRO A O 1
ATOM 610 N N . THR A 1 87 ? 11.350 0.509 -28.846 1.00 91.31 87 THR A N 1
ATOM 611 C CA . THR A 1 87 ? 10.520 1.370 -29.693 1.00 91.31 87 THR A CA 1
ATOM 612 C C . THR A 1 87 ? 9.258 1.822 -28.955 1.00 91.31 87 THR A C 1
ATOM 614 O O . THR A 1 87 ? 8.820 1.218 -27.971 1.00 91.31 87 THR A O 1
ATOM 617 N N . PHE A 1 88 ? 8.628 2.898 -29.436 1.00 91.69 88 PHE A N 1
ATOM 618 C CA . PHE A 1 88 ? 7.387 3.404 -28.840 1.00 91.69 88 PHE A CA 1
ATOM 619 C C . PHE A 1 88 ? 6.256 2.363 -28.865 1.00 91.69 88 PHE A C 1
ATOM 621 O O . PHE A 1 88 ? 5.481 2.276 -27.914 1.00 91.69 88 PHE A O 1
ATOM 628 N N . GLY A 1 89 ? 6.202 1.532 -29.914 1.00 91.62 89 GLY A N 1
ATOM 629 C CA . GLY A 1 89 ? 5.270 0.405 -29.998 1.00 91.62 89 GLY A CA 1
ATOM 630 C C . GLY A 1 89 ? 5.477 -0.596 -28.861 1.00 91.62 89 GLY A C 1
ATOM 631 O O . GLY A 1 89 ? 4.519 -0.938 -28.173 1.00 91.62 89 GLY A O 1
ATOM 632 N N . ARG A 1 90 ? 6.734 -0.968 -28.581 1.00 92.25 90 ARG A N 1
ATOM 633 C CA . ARG A 1 90 ? 7.072 -1.908 -27.506 1.00 92.25 90 ARG A CA 1
ATOM 634 C C . ARG A 1 90 ? 6.756 -1.369 -26.112 1.00 92.25 90 ARG A C 1
ATOM 636 O O . ARG A 1 90 ? 6.284 -2.108 -25.249 1.00 92.25 90 ARG A O 1
ATOM 643 N N . VAL A 1 91 ? 7.005 -0.079 -25.875 1.00 94.12 91 VAL A N 1
ATOM 644 C CA . VAL A 1 91 ? 6.642 0.574 -24.605 1.00 94.12 91 VAL A CA 1
ATOM 645 C C . VAL A 1 91 ? 5.126 0.605 -24.430 1.00 94.12 91 VAL A C 1
ATOM 647 O O . VAL A 1 91 ? 4.642 0.275 -23.349 1.00 94.12 91 VAL A O 1
ATOM 650 N N . ARG A 1 92 ? 4.376 0.950 -25.484 1.00 94.44 92 ARG A N 1
ATOM 651 C CA . ARG A 1 92 ? 2.909 0.950 -25.457 1.00 94.44 92 ARG A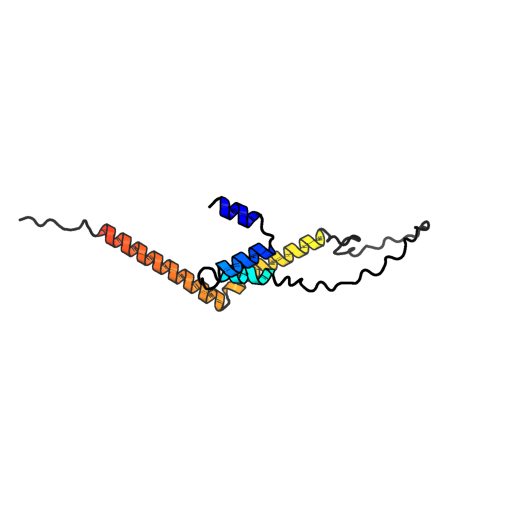 CA 1
ATOM 652 C C . ARG A 1 92 ? 2.360 -0.437 -25.134 1.00 94.44 92 ARG A C 1
ATOM 654 O O . ARG A 1 92 ? 1.608 -0.568 -24.176 1.00 94.44 92 ARG A O 1
ATOM 661 N N . GLU A 1 93 ? 2.789 -1.456 -25.870 1.00 91.69 93 GLU A N 1
ATOM 662 C CA . GLU A 1 93 ? 2.352 -2.839 -25.660 1.00 91.69 93 GLU A CA 1
ATOM 663 C C . GLU A 1 93 ? 2.652 -3.314 -24.229 1.00 91.69 93 GLU A C 1
ATOM 665 O O . GLU A 1 93 ? 1.799 -3.897 -23.564 1.00 91.69 93 GLU A O 1
ATOM 670 N N . LYS A 1 94 ? 3.835 -2.983 -23.690 1.00 92.25 94 LYS A N 1
ATOM 671 C CA . LYS A 1 94 ? 4.202 -3.313 -22.305 1.00 92.25 94 LYS A CA 1
ATOM 672 C C . LYS A 1 94 ? 3.328 -2.599 -21.270 1.00 92.25 94 LYS A C 1
ATOM 674 O O . LYS A 1 94 ? 3.040 -3.178 -20.221 1.00 92.25 94 LYS A O 1
ATOM 679 N N . ILE A 1 95 ? 2.937 -1.350 -21.525 1.00 93.19 95 ILE A N 1
ATOM 680 C CA . ILE A 1 95 ? 2.022 -0.603 -20.651 1.00 93.19 95 ILE A CA 1
ATOM 681 C C . ILE A 1 95 ? 0.629 -1.226 -20.703 1.00 93.19 95 ILE A C 1
ATOM 683 O O . ILE A 1 95 ? 0.053 -1.469 -19.648 1.00 93.19 95 ILE A O 1
ATOM 687 N N . GLU A 1 96 ? 0.115 -1.539 -21.890 1.00 93.19 96 GLU A N 1
ATOM 688 C CA . GLU A 1 96 ? -1.194 -2.177 -22.066 1.00 93.19 96 GLU A CA 1
ATOM 689 C C . GLU A 1 96 ? -1.243 -3.554 -21.395 1.00 93.19 96 GLU A C 1
ATOM 691 O O . GLU A 1 96 ? -2.187 -3.847 -20.663 1.00 93.19 96 GLU A O 1
ATOM 696 N N . GLN A 1 97 ? -0.187 -4.360 -21.542 1.00 89.69 97 GLN A N 1
ATOM 697 C CA . GLN A 1 97 ? -0.077 -5.659 -20.880 1.00 89.69 97 GLN A CA 1
ATOM 698 C C . GLN A 1 97 ? -0.060 -5.521 -19.353 1.00 89.69 97 GLN A C 1
ATOM 700 O O . GLN A 1 97 ? -0.780 -6.236 -18.660 1.00 89.69 97 GLN A O 1
ATOM 705 N N . ARG A 1 98 ? 0.739 -4.592 -18.808 1.00 86.81 98 ARG A N 1
ATOM 706 C CA . ARG A 1 98 ? 0.791 -4.362 -17.355 1.00 86.81 98 ARG A CA 1
ATOM 707 C C . ARG A 1 98 ? -0.527 -3.824 -16.821 1.00 86.81 98 ARG A C 1
ATOM 709 O O . ARG A 1 98 ? -0.982 -4.294 -15.789 1.00 86.81 98 ARG A O 1
ATOM 716 N N . PHE A 1 99 ? -1.141 -2.882 -17.527 1.00 86.44 99 PHE A N 1
ATOM 717 C CA . PHE A 1 99 ? -2.423 -2.312 -17.139 1.00 86.44 99 PHE A CA 1
ATOM 718 C C . PHE A 1 99 ? -3.531 -3.373 -17.146 1.00 86.44 99 PHE A C 1
ATOM 720 O O . PHE A 1 99 ? -4.255 -3.494 -16.161 1.00 86.44 99 PHE A O 1
ATOM 727 N N . GLY A 1 100 ? -3.609 -4.203 -18.192 1.00 84.69 100 GLY A N 1
ATOM 728 C CA . GLY A 1 100 ? -4.559 -5.316 -18.264 1.00 84.69 100 GLY A CA 1
ATOM 729 C C . GLY A 1 100 ? -4.386 -6.322 -17.122 1.00 84.69 100 GLY A C 1
ATOM 730 O O . GLY A 1 100 ? -5.369 -6.720 -16.500 1.00 84.69 100 GLY A O 1
ATOM 731 N N . THR A 1 101 ? -3.140 -6.671 -16.783 1.00 77.38 101 THR A N 1
ATOM 732 C CA . THR A 1 101 ? -2.849 -7.554 -15.644 1.00 77.38 101 THR A CA 1
ATOM 733 C C . THR A 1 101 ? -3.183 -6.899 -14.305 1.00 77.38 101 THR A C 1
ATOM 735 O O . THR A 1 101 ? -3.763 -7.555 -13.449 1.00 77.38 101 THR A O 1
ATOM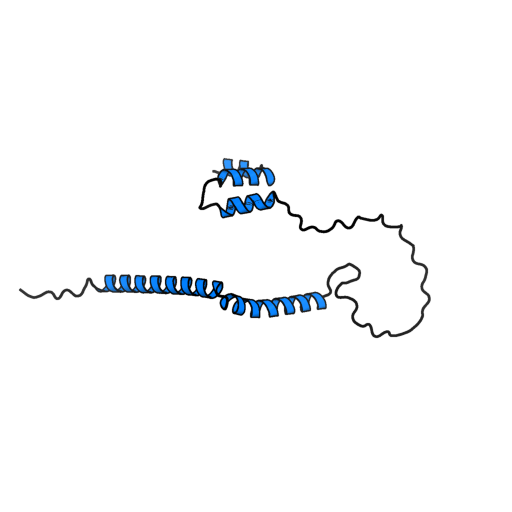 738 N N . SER A 1 102 ? -2.863 -5.617 -14.101 1.00 71.44 102 SER A N 1
ATOM 739 C CA . SER A 1 102 ? -3.122 -4.920 -12.832 1.00 71.44 102 SER A CA 1
ATOM 740 C C . SER A 1 102 ? -4.609 -4.778 -12.522 1.00 71.44 102 SER A C 1
ATOM 742 O O . SER A 1 102 ? -4.992 -4.893 -11.362 1.00 71.44 102 SER A O 1
ATOM 744 N N . VAL A 1 103 ? -5.447 -4.569 -13.540 1.00 73.81 103 VAL A N 1
ATOM 745 C CA . VAL A 1 103 ? -6.904 -4.499 -13.351 1.00 73.81 103 VAL A CA 1
ATOM 746 C C . VAL A 1 103 ? -7.475 -5.862 -12.942 1.00 73.81 103 VAL A C 1
ATOM 748 O O . VAL A 1 103 ? -8.355 -5.917 -12.093 1.00 73.81 103 VAL A O 1
ATOM 751 N N . GLY A 1 104 ? -6.956 -6.966 -13.490 1.00 64.31 104 GLY A N 1
ATOM 752 C CA . GLY A 1 104 ? -7.413 -8.315 -13.133 1.00 64.31 104 GLY A CA 1
ATOM 753 C C . GLY A 1 104 ? -6.811 -8.872 -11.838 1.00 64.31 104 GLY A C 1
ATOM 754 O O . GLY A 1 104 ? -7.465 -9.644 -11.144 1.00 64.31 104 GLY A O 1
ATOM 755 N N . ALA A 1 105 ? -5.578 -8.489 -11.500 1.00 62.56 105 ALA A N 1
ATOM 756 C CA . ALA A 1 105 ? -4.864 -9.014 -10.337 1.00 62.56 105 ALA A CA 1
ATOM 757 C C . ALA A 1 105 ? -5.468 -8.535 -9.012 1.00 62.56 105 ALA A C 1
ATOM 759 O O . ALA A 1 105 ? -5.574 -9.330 -8.090 1.00 62.56 105 ALA A O 1
ATOM 760 N N . GLY A 1 106 ? -5.928 -7.279 -8.934 1.00 62.41 106 GLY A N 1
ATOM 761 C CA . GLY A 1 106 ? -6.545 -6.748 -7.714 1.00 62.41 106 GLY A CA 1
ATOM 762 C C . GLY A 1 106 ? -7.811 -7.507 -7.306 1.00 62.41 106 GLY A C 1
ATOM 763 O O . GLY A 1 106 ? -7.960 -7.862 -6.143 1.00 62.41 106 GLY A O 1
ATOM 764 N N . GLU A 1 107 ? -8.683 -7.826 -8.263 1.00 61.91 107 GLU A N 1
ATOM 765 C CA . GLU A 1 107 ? -9.885 -8.637 -8.015 1.00 61.91 107 GLU A CA 1
ATOM 766 C C . GLU A 1 107 ? -9.515 -10.069 -7.596 1.00 61.91 107 GLU A C 1
ATOM 768 O O . GLU A 1 107 ? -10.106 -10.632 -6.676 1.00 61.91 107 GLU A O 1
ATOM 773 N N . LEU A 1 108 ? -8.485 -10.648 -8.225 1.00 61.41 108 LEU A N 1
ATOM 774 C CA . LEU A 1 108 ? -8.039 -12.007 -7.924 1.00 61.41 108 LEU A CA 1
ATOM 775 C C . LEU A 1 108 ? -7.374 -12.114 -6.544 1.00 61.41 108 LEU A C 1
ATOM 777 O O . LEU A 1 108 ? -7.608 -13.088 -5.830 1.00 61.41 108 LEU A O 1
ATOM 781 N N . ASP A 1 109 ? -6.587 -11.108 -6.157 1.00 61.34 109 ASP A N 1
ATOM 782 C CA . ASP A 1 109 ? -5.922 -11.017 -4.857 1.00 61.34 109 ASP A CA 1
ATOM 783 C C . ASP A 1 109 ? -6.947 -10.896 -3.719 1.00 61.34 109 ASP A C 1
ATOM 785 O O . ASP A 1 109 ? -6.793 -11.546 -2.681 1.00 61.34 109 ASP A O 1
ATOM 789 N N . GLN A 1 110 ? -8.034 -10.146 -3.933 1.00 62.47 110 GLN A N 1
ATOM 790 C CA . GLN A 1 110 ? -9.157 -10.056 -2.989 1.00 62.47 110 GLN A CA 1
ATOM 791 C C . GLN A 1 110 ? -9.927 -11.375 -2.865 1.00 62.47 110 GLN A C 1
ATOM 793 O O . GLN A 1 110 ? -10.407 -11.716 -1.783 1.00 62.47 110 GLN A O 1
ATOM 798 N N . ASP A 1 111 ? -10.010 -12.156 -3.943 1.00 66.75 111 ASP A N 1
ATOM 799 C CA . ASP A 1 111 ? -10.698 -13.446 -3.931 1.00 66.75 111 ASP A CA 1
ATOM 800 C C . ASP A 1 111 ? -9.894 -14.586 -3.284 1.00 66.75 111 ASP A C 1
ATOM 802 O O . ASP A 1 111 ? -10.454 -15.652 -2.979 1.00 66.75 111 ASP A O 1
ATOM 806 N N . THR A 1 112 ? -8.603 -14.371 -3.016 1.00 75.75 112 THR A N 1
ATOM 807 C CA . THR A 1 112 ? -7.778 -15.319 -2.262 1.00 75.75 112 THR A CA 1
ATOM 808 C C . THR A 1 112 ? -8.250 -15.468 -0.811 1.00 75.75 112 THR A C 1
ATOM 810 O O . THR A 1 112 ? -8.831 -14.562 -0.215 1.00 75.75 112 THR A O 1
ATOM 813 N N . ALA A 1 113 ? -7.962 -16.618 -0.190 1.00 71.12 113 ALA A N 1
ATOM 814 C CA . ALA A 1 113 ? -8.285 -16.849 1.224 1.00 71.12 113 ALA A CA 1
ATOM 815 C C . ALA A 1 113 ? -7.606 -15.825 2.159 1.00 71.12 113 ALA A C 1
ATOM 817 O O . ALA A 1 113 ? -8.198 -15.399 3.149 1.00 71.12 113 ALA A O 1
ATOM 818 N N . ALA A 1 114 ? -6.383 -15.403 1.821 1.00 73.75 114 ALA A N 1
ATOM 819 C CA . ALA A 1 114 ? -5.664 -14.362 2.548 1.00 73.75 114 ALA A CA 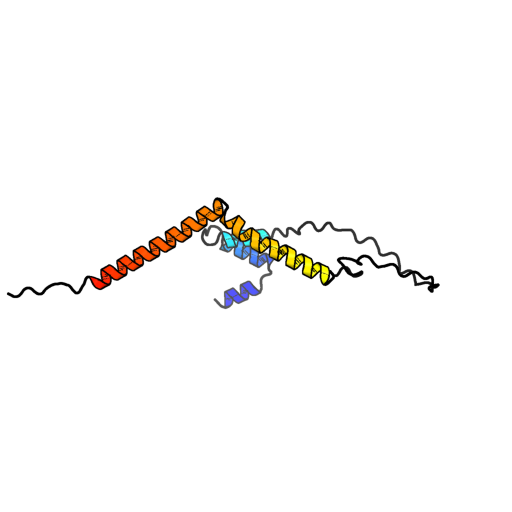1
ATOM 820 C C . ALA A 1 114 ? -6.346 -12.989 2.399 1.00 73.75 114 ALA A C 1
ATOM 822 O O . ALA A 1 114 ? -6.582 -12.328 3.411 1.00 73.75 114 ALA A O 1
ATOM 823 N N . GLY A 1 115 ? -6.730 -12.603 1.175 1.00 76.25 115 GLY A N 1
ATOM 824 C CA . GLY A 1 115 ? -7.470 -11.365 0.891 1.00 76.25 115 GLY A CA 1
ATOM 825 C C . GLY A 1 115 ? -8.795 -11.288 1.648 1.00 76.25 115 GLY A C 1
ATOM 826 O O . GLY A 1 115 ? -9.036 -10.329 2.379 1.00 76.25 115 GLY A O 1
ATOM 827 N N . LYS A 1 116 ? -9.585 -12.367 1.607 1.00 79.00 116 LYS A N 1
ATOM 828 C CA . LYS A 1 116 ? -10.842 -12.496 2.366 1.00 79.00 116 LYS A CA 1
ATOM 829 C C . LYS A 1 116 ? -10.647 -12.310 3.871 1.00 79.00 116 LYS A C 1
ATOM 831 O O . LYS A 1 116 ? -11.372 -11.538 4.489 1.00 79.00 116 LYS A O 1
ATOM 836 N N . SER A 1 117 ? -9.628 -12.940 4.459 1.00 82.06 117 SER A N 1
ATOM 837 C CA . SER A 1 117 ? -9.349 -12.786 5.896 1.00 82.06 117 SER A CA 1
ATOM 838 C C . SER A 1 117 ? -8.921 -11.368 6.292 1.00 82.06 117 SER A C 1
ATOM 840 O O . SER A 1 117 ? -9.172 -10.925 7.414 1.00 82.06 117 SER A O 1
ATOM 842 N N . LEU A 1 118 ? -8.248 -10.644 5.396 1.00 82.94 118 LEU A N 1
ATOM 843 C CA . LEU A 1 118 ? -7.828 -9.268 5.634 1.00 82.94 118 LEU A CA 1
ATOM 844 C C . LEU A 1 118 ? -9.023 -8.309 5.517 1.00 82.94 118 LEU A C 1
ATOM 846 O O . LEU A 1 118 ? -9.180 -7.430 6.365 1.00 82.94 118 LEU A O 1
ATOM 850 N N . GLN A 1 119 ? -9.911 -8.555 4.549 1.00 84.00 119 GLN A N 1
ATOM 851 C CA . GLN A 1 119 ? -11.185 -7.853 4.408 1.00 84.00 119 GLN A CA 1
ATOM 852 C C . GLN A 1 119 ? -12.073 -8.017 5.644 1.00 84.00 119 GLN A C 1
ATOM 854 O O . GLN A 1 119 ? -12.530 -7.027 6.209 1.00 84.00 119 GLN A O 1
ATOM 859 N N . GLU A 1 120 ? -12.230 -9.245 6.140 1.00 86.19 120 GLU A N 1
ATOM 860 C CA . GLU A 1 120 ? -12.988 -9.517 7.367 1.00 86.19 120 GLU A CA 1
ATOM 861 C C . GLU A 1 120 ? -12.416 -8.778 8.587 1.00 86.19 120 GLU A C 1
ATOM 863 O O . GLU A 1 120 ? -13.167 -8.271 9.423 1.00 86.19 120 GLU A O 1
ATOM 868 N N . GLN A 1 121 ? -11.088 -8.675 8.695 1.00 89.06 121 GLN A N 1
ATOM 869 C CA . GLN A 1 121 ? -10.440 -7.921 9.772 1.00 89.06 121 GLN A CA 1
ATOM 870 C C . GLN A 1 121 ? -10.704 -6.415 9.673 1.00 89.06 121 GLN A C 1
ATOM 872 O O . GLN A 1 121 ? -10.916 -5.764 10.703 1.00 89.06 121 GLN A O 1
ATOM 877 N N . TRP A 1 122 ? -10.700 -5.852 8.462 1.00 90.56 122 TRP A N 1
ATOM 878 C CA . TRP A 1 122 ? -11.055 -4.450 8.248 1.00 90.56 122 TRP A CA 1
ATOM 879 C C . TRP A 1 122 ? -12.520 -4.185 8.590 1.00 90.56 122 TRP A C 1
ATOM 881 O O . TRP A 1 122 ? -12.786 -3.297 9.402 1.00 90.56 122 TRP A O 1
ATOM 891 N N . ASP A 1 123 ? -13.441 -5.009 8.091 1.00 92.94 123 ASP A N 1
ATOM 892 C CA . ASP A 1 123 ? -14.877 -4.889 8.367 1.00 92.94 123 ASP A CA 1
ATOM 893 C C . ASP A 1 123 ? -15.171 -5.015 9.873 1.00 92.94 123 ASP A C 1
ATOM 895 O O . ASP A 1 123 ? -15.945 -4.241 10.448 1.00 92.94 123 ASP A O 1
ATOM 899 N N . ALA A 1 124 ? -14.503 -5.950 10.559 1.00 93.69 124 ALA A N 1
ATOM 900 C CA . ALA A 1 124 ? -14.616 -6.107 12.006 1.00 93.69 124 ALA A CA 1
ATOM 901 C C . ALA A 1 124 ? -14.138 -4.855 12.760 1.00 93.69 124 ALA A C 1
ATOM 903 O O . ALA A 1 124 ? -14.769 -4.437 13.738 1.00 93.69 124 ALA A O 1
ATOM 904 N N . ARG A 1 125 ? -13.044 -4.231 12.303 1.00 93.56 125 ARG A N 1
ATOM 905 C CA . ARG A 1 125 ? -12.508 -2.999 12.897 1.00 93.56 125 ARG A CA 1
ATOM 906 C C . ARG A 1 125 ? -13.440 -1.813 12.678 1.00 93.56 125 ARG A C 1
ATOM 908 O O . ARG A 1 125 ? -13.656 -1.043 13.616 1.00 93.56 125 ARG A O 1
ATOM 915 N N . GLU A 1 126 ? -14.000 -1.675 11.480 1.00 95.25 126 GLU A N 1
ATOM 916 C CA . GLU A 1 126 ? -14.969 -0.622 11.173 1.00 95.25 126 GLU A CA 1
ATOM 917 C C . GLU A 1 126 ? -16.231 -0.762 12.021 1.00 95.25 126 GLU A C 1
ATOM 919 O O . GLU A 1 126 ? -16.648 0.204 12.666 1.00 95.25 126 GLU A O 1
ATOM 924 N N . LYS A 1 127 ? -16.788 -1.975 12.112 1.00 95.38 127 LYS A N 1
ATOM 925 C CA . LYS A 1 127 ? -17.965 -2.249 12.942 1.00 95.38 127 LYS A CA 1
ATOM 926 C C . LYS A 1 127 ? -17.708 -1.939 14.415 1.00 95.38 127 LYS A C 1
ATOM 928 O O . LYS A 1 127 ? -18.507 -1.246 15.041 1.00 95.38 127 LYS A O 1
ATOM 933 N N . ALA A 1 128 ? -16.574 -2.382 14.959 1.00 94.88 128 ALA A N 1
ATOM 934 C CA . ALA A 1 128 ? -16.203 -2.079 16.340 1.00 94.88 128 ALA A CA 1
ATOM 935 C C . ALA A 1 128 ? -16.063 -0.564 16.583 1.00 94.88 128 ALA A C 1
ATOM 937 O O . ALA A 1 128 ? -16.479 -0.053 17.627 1.00 94.88 128 ALA A O 1
ATOM 938 N N . GLY A 1 129 ? -15.511 0.168 15.610 1.00 95.94 129 GLY A N 1
ATOM 939 C CA . GLY A 1 129 ? -15.447 1.628 15.638 1.00 95.94 129 GLY A CA 1
ATOM 940 C C . GLY A 1 129 ? -16.835 2.269 15.643 1.00 95.94 129 GLY A C 1
ATOM 941 O O . GLY A 1 129 ? -17.110 3.140 16.472 1.00 95.94 129 GLY A O 1
ATOM 942 N N . HIS A 1 130 ? -17.729 1.805 14.770 1.00 96.88 130 HIS A N 1
ATOM 943 C CA . HIS A 1 130 ? -19.102 2.292 14.685 1.00 96.88 130 HIS A CA 1
ATOM 944 C C . HIS A 1 130 ? -19.881 2.052 15.986 1.00 96.88 130 HIS A C 1
ATOM 946 O O . HIS A 1 130 ? -20.427 2.997 16.560 1.00 96.88 130 HIS A O 1
ATOM 952 N N . ASP A 1 131 ? -19.847 0.828 16.518 1.00 95.75 131 ASP A N 1
ATOM 953 C CA . ASP A 1 131 ? -20.509 0.456 17.774 1.00 95.75 131 ASP A CA 1
ATOM 954 C C . ASP A 1 131 ? -20.016 1.322 18.943 1.00 95.75 131 ASP A C 1
ATOM 956 O O . ASP A 1 131 ? -20.797 1.786 19.787 1.00 95.75 131 ASP A O 1
ATOM 960 N N . ARG A 1 132 ? -18.708 1.610 18.975 1.00 94.62 132 ARG A N 1
ATOM 961 C CA . ARG A 1 132 ? -18.121 2.490 19.986 1.00 94.62 132 ARG A CA 1
ATOM 962 C C . ARG A 1 132 ? -18.623 3.927 19.855 1.00 94.62 132 ARG A C 1
ATOM 964 O O . ARG A 1 132 ? -18.948 4.546 20.871 1.00 94.62 132 ARG A O 1
ATOM 971 N N . LEU A 1 133 ? -18.719 4.460 18.638 1.00 96.62 133 LEU A N 1
ATOM 972 C CA . LEU A 1 133 ? -19.268 5.798 18.390 1.00 96.62 133 LEU A CA 1
ATOM 973 C C . LEU A 1 133 ? -20.744 5.887 18.796 1.00 96.62 133 LEU A C 1
ATOM 975 O O . LEU A 1 133 ? -21.157 6.874 19.409 1.00 96.62 133 LEU A O 1
ATOM 979 N N . GLU A 1 134 ? -21.541 4.855 18.524 1.00 95.31 134 GLU A N 1
ATOM 980 C CA . GLU A 1 134 ? -22.933 4.795 18.974 1.00 95.31 134 GLU A CA 1
ATOM 981 C C . GLU A 1 134 ? -23.064 4.757 20.496 1.00 95.31 134 GLU A C 1
ATOM 983 O O . GLU A 1 134 ? -23.953 5.396 21.066 1.00 95.31 134 GLU A O 1
ATOM 988 N N . GLN A 1 135 ? -22.189 4.013 21.175 1.00 92.75 135 GLN A N 1
ATOM 989 C CA . GLN A 1 135 ? -22.145 3.995 22.634 1.00 92.75 135 GLN A CA 1
ATOM 990 C C . GLN A 1 135 ? -21.853 5.395 23.191 1.00 92.75 135 GLN A C 1
ATOM 992 O O . GLN A 1 135 ? -22.540 5.841 24.113 1.00 92.75 135 GLN A O 1
ATOM 997 N N . ILE A 1 136 ? -20.886 6.108 22.603 1.00 95.19 136 ILE A N 1
ATOM 998 C CA . ILE A 1 136 ? -20.553 7.486 22.986 1.00 95.19 136 ILE A CA 1
ATOM 999 C C . ILE A 1 136 ? -21.765 8.403 22.771 1.00 95.19 136 ILE A C 1
ATOM 1001 O O . ILE A 1 136 ? -22.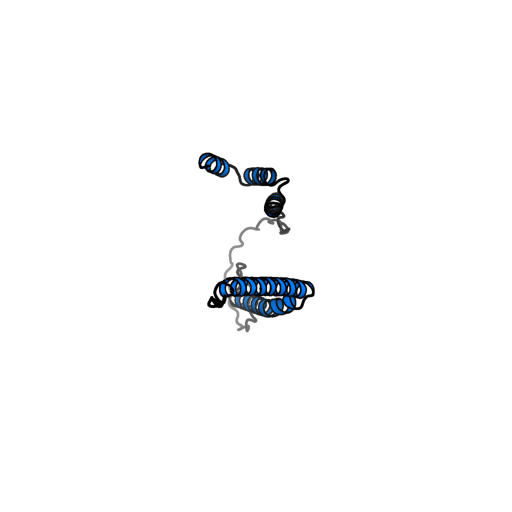183 9.081 23.711 1.00 95.19 136 ILE A O 1
ATOM 1005 N N . ARG A 1 137 ? -22.408 8.363 21.595 1.00 94.06 137 ARG A N 1
ATOM 1006 C CA . ARG A 1 137 ? -23.621 9.158 21.311 1.00 94.06 137 ARG A CA 1
ATOM 1007 C C . ARG A 1 137 ? -24.739 8.892 22.321 1.00 94.06 137 ARG A C 1
ATOM 1009 O O . ARG A 1 137 ? -25.361 9.834 22.808 1.00 94.06 137 ARG A O 1
ATOM 1016 N N . ARG A 1 138 ? -24.977 7.625 22.678 1.00 93.19 138 ARG A N 1
ATOM 1017 C CA . ARG A 1 138 ? -25.965 7.252 23.705 1.00 93.19 138 ARG A CA 1
ATOM 1018 C C . ARG A 1 138 ? -25.595 7.798 25.082 1.00 93.19 138 ARG A C 1
ATOM 1020 O O . ARG A 1 138 ? -26.470 8.326 25.760 1.00 93.19 138 ARG A O 1
ATOM 1027 N N . SER A 1 139 ? -24.325 7.711 25.486 1.00 89.25 139 SER A N 1
ATOM 1028 C CA . SER A 1 139 ? -23.875 8.267 26.771 1.00 89.25 139 SER A CA 1
ATOM 1029 C C . SER A 1 139 ? -24.014 9.788 26.844 1.00 89.25 139 SER A C 1
ATOM 1031 O O . SER A 1 139 ? -24.402 10.301 27.887 1.00 89.25 139 SER A O 1
ATOM 1033 N N . MET A 1 140 ? -23.792 10.497 25.732 1.00 89.25 140 MET A N 1
ATOM 1034 C CA . MET A 1 140 ? -23.957 11.951 25.657 1.00 89.25 140 MET A CA 1
ATOM 1035 C C . MET A 1 140 ? -25.424 12.393 25.684 1.00 89.25 140 MET A C 1
ATOM 1037 O O . MET A 1 140 ? -25.707 13.487 26.152 1.00 89.25 140 MET A O 1
ATOM 1041 N N . LYS A 1 141 ? -26.361 11.559 25.208 1.00 86.38 141 LYS A N 1
ATOM 1042 C CA . LYS A 1 141 ? -27.801 11.877 25.170 1.00 86.38 141 LYS A CA 1
ATOM 1043 C C . LYS A 1 141 ? -28.551 11.535 26.468 1.00 86.38 141 LYS A C 1
ATOM 1045 O O . LYS A 1 141 ? -29.651 12.027 26.681 1.00 86.38 141 LYS A O 1
ATOM 1050 N N . LYS A 1 142 ? -27.973 10.705 27.345 1.00 69.06 142 LYS A N 1
ATOM 1051 C CA . LYS A 1 142 ? -28.601 10.249 28.601 1.00 69.06 142 LYS A CA 1
ATOM 1052 C C . LYS A 1 142 ? -28.577 11.211 29.820 1.00 69.06 142 LYS A C 1
ATOM 1054 O O . LYS A 1 142 ? -29.272 10.881 30.776 1.00 69.06 142 LYS A O 1
ATOM 1059 N N . PRO A 1 143 ? -27.848 12.349 29.873 1.00 62.47 143 PRO A N 1
ATOM 1060 C CA . PRO A 1 143 ? -27.807 13.166 31.089 1.00 62.47 143 PRO A CA 1
ATOM 1061 C C . PRO A 1 143 ? -28.976 14.157 31.287 1.00 62.47 143 PRO A C 1
ATOM 1063 O O . PRO A 1 143 ? -28.967 14.841 32.304 1.00 62.47 143 PRO A O 1
ATOM 1066 N N . GLU A 1 144 ? -29.989 14.235 30.409 1.00 60.91 144 GLU A N 1
ATOM 1067 C CA . GLU A 1 144 ? -31.038 15.283 30.507 1.00 60.91 144 GLU A CA 1
ATOM 1068 C C . GLU A 1 144 ? -32.481 14.811 30.778 1.00 60.91 144 GLU A C 1
ATOM 1070 O O . GLU A 1 144 ? -33.348 15.652 30.991 1.00 60.91 144 GLU A O 1
ATOM 1075 N N . ASP A 1 145 ? -32.765 13.508 30.863 1.00 58.97 145 ASP A N 1
ATOM 1076 C CA . ASP A 1 145 ? -34.146 13.005 31.034 1.00 58.97 145 ASP A CA 1
ATOM 1077 C C . ASP A 1 145 ? -34.454 12.550 32.477 1.00 58.97 145 ASP A C 1
ATOM 1079 O O . ASP A 1 145 ? -34.996 11.473 32.721 1.00 58.97 145 ASP A O 1
ATOM 1083 N N . GLN A 1 146 ? -34.047 13.353 33.468 1.00 56.75 146 GLN A N 1
ATOM 1084 C CA . GLN A 1 146 ? -34.554 13.232 34.841 1.00 56.75 146 GLN A CA 1
ATOM 1085 C C . GLN A 1 146 ? -35.808 14.114 34.967 1.00 56.75 146 GLN A C 1
ATOM 1087 O O . GLN A 1 146 ? -35.664 15.339 35.053 1.00 56.75 146 GLN A O 1
ATOM 1092 N N . PRO A 1 147 ? -37.036 13.554 34.994 1.00 59.00 147 PRO A N 1
ATOM 1093 C CA . PRO A 1 147 ? -38.215 14.346 35.304 1.00 59.00 147 PRO A CA 1
ATOM 1094 C C . PRO A 1 147 ? -38.083 14.827 36.749 1.00 59.00 147 PRO A C 1
ATOM 1096 O O . PRO A 1 147 ? -38.055 14.023 37.682 1.00 59.00 147 PRO A O 1
ATOM 1099 N N . LYS A 1 148 ? -37.970 16.144 36.942 1.00 61.19 148 LYS A N 1
ATOM 1100 C CA . LYS A 1 148 ? -38.097 16.749 38.268 1.00 61.19 148 LYS A CA 1
ATOM 1101 C C . LYS A 1 148 ? -39.525 16.498 38.750 1.00 61.19 148 LYS A C 1
ATOM 1103 O O . LYS A 1 148 ? -40.452 17.177 38.322 1.00 61.19 148 LYS A O 1
ATOM 1108 N N . GLY A 1 149 ? -39.687 15.459 39.566 1.00 57.72 149 GLY A N 1
ATOM 1109 C CA . GLY A 1 149 ? -40.901 15.204 40.328 1.00 57.72 149 GLY A CA 1
ATOM 1110 C C . GLY A 1 149 ? -41.099 16.327 41.339 1.00 57.72 149 GLY A C 1
ATOM 1111 O O . GLY A 1 149 ? -40.162 16.703 42.041 1.00 57.72 149 GLY A O 1
ATOM 1112 N N . ASN A 1 150 ? -42.300 16.892 41.334 1.00 57.41 150 ASN A N 1
ATOM 1113 C CA . ASN A 1 150 ? -42.727 17.962 42.222 1.00 57.41 150 ASN A CA 1
ATOM 1114 C C . ASN A 1 150 ? -42.975 17.387 43.625 1.00 57.41 150 ASN A C 1
ATOM 1116 O O . ASN A 1 150 ? -43.790 16.473 43.744 1.00 57.41 150 ASN A O 1
ATOM 1120 N N . GLU A 1 151 ? -42.344 17.955 44.652 1.00 47.09 151 GLU A N 1
ATOM 1121 C CA . GLU A 1 151 ? -42.757 17.864 46.062 1.00 47.09 151 GLU A CA 1
ATOM 1122 C C . GLU A 1 151 ? -42.514 19.206 46.757 1.00 47.09 151 GLU A C 1
ATOM 1124 O O . GLU A 1 151 ? -41.446 19.815 46.506 1.00 47.09 151 GLU A O 1
#

Sequence (151 aa):
MSDLVVQLQALTDDELLEVVRSATEGRPALAAVHDAAAVHDAAVVHPAEPVAAEPVPARAQPAPASPGVLPATQLPDADYTTGGVPTFGRVREKIEQRFGTSVGAGELDQDTAAGKSLQEQWDAREKAGHDRLEQIRRSMKKPEDQPKGNE

Radius 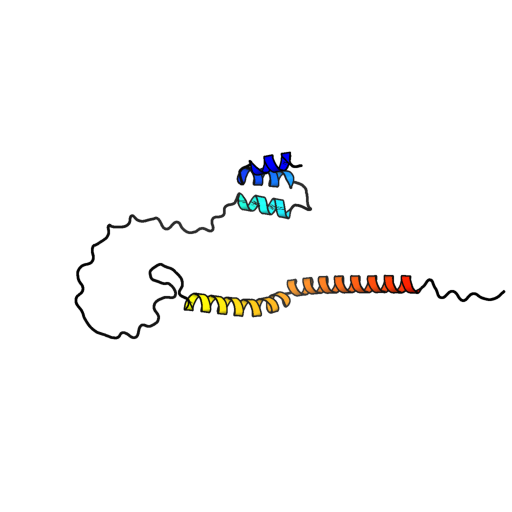of gyration: 33.07 Å; chains: 1; bounding box: 82×36×102 Å

Organism: NCBI:txid2799499

Secondary structure (DSSP, 8-state):
-HHHHHHHHHS-HHHHHHHHHHHHTT-GGGHHHHHHHHHHHS-----------------PPPPPP-------------SB-TTSPBPHHHHHHHHHHHHHHHHHHHHHHHHSHHHHHHHHHHHHHHHHHHHHHHHHHHHHHTTS-------

Foldseek 3Di:
DVVVVVVLVVDDLLVNLVVQLVVCPPPPVCVVSNVVSVVVVVPPPVPPPPPDPDPDDDDDDDDDDDDDDDPDPDPDPDCADPVRHGDPVVVVVVVVVVVVCVVVVVVVCCVDPVNVVVVVVVVVVVVVVVVVVVVVVVVVPPPPPDPPDDD